Protein AF-A0A661ID70-F1 (afdb_monomer)

Mean predicted aligned error: 3.21 Å

Secondary structure (DSSP, 8-state):
----EEEETTTTEEEEE-S-HHHHHHHHHHHHHHHHHHHHHHHHHH-

Radius of gyration: 11.81 Å; Cα contacts (8 Å, |Δi|>4): 34; chains: 1; bounding box: 21×23×32 Å

pLDDT: mean 93.48, std 7.27, range [55.59, 98.06]

Structure (mmCIF, N/CA/C/O backbone):
data_AF-A0A661ID70-F1
#
_entry.id   AF-A0A661ID70-F1
#
loop_
_atom_site.group_PDB
_atom_site.id
_atom_site.type_symbol
_atom_site.label_atom_id
_atom_site.label_alt_id
_atom_site.label_comp_id
_atom_site.label_asym_id
_atom_site.label_entity_id
_atom_site.label_seq_id
_atom_site.pdbx_PDB_ins_code
_atom_site.Cartn_x
_atom_site.Cartn_y
_atom_site.Cartn_z
_atom_site.occupancy
_atom_site.B_iso_or_equiv
_atom_site.auth_seq_id
_atom_site.auth_comp_id
_atom_site.auth_asym_id
_atom_site.auth_atom_id
_atom_site.pdbx_PDB_model_num
ATOM 1 N N . MET A 1 1 ? 2.731 -13.586 14.688 1.00 55.59 1 MET A N 1
ATOM 2 C CA . MET A 1 1 ? 1.945 -13.160 13.511 1.00 55.59 1 MET A CA 1
ATOM 3 C C . MET A 1 1 ? 2.566 -11.889 12.964 1.00 55.59 1 MET A C 1
ATOM 5 O O . MET A 1 1 ? 2.636 -10.911 13.695 1.00 55.59 1 MET A O 1
ATOM 9 N N . THR A 1 2 ? 3.066 -11.924 11.733 1.00 69.81 2 THR A N 1
ATOM 10 C CA . THR A 1 2 ? 3.618 -10.760 11.026 1.00 69.81 2 THR A CA 1
ATOM 11 C C . THR A 1 2 ? 2.461 -9.933 10.467 1.00 69.81 2 THR A C 1
ATOM 13 O O . THR A 1 2 ? 1.558 -10.494 9.849 1.00 69.81 2 THR A O 1
ATOM 16 N N . ALA A 1 3 ? 2.450 -8.621 10.698 1.00 82.31 3 ALA A N 1
ATOM 17 C CA . ALA A 1 3 ? 1.455 -7.740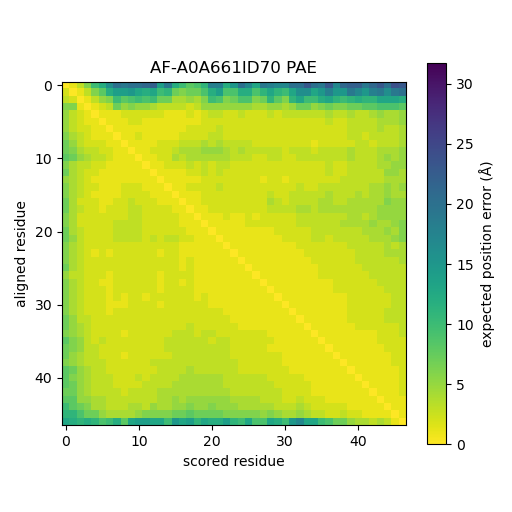 10.099 1.00 82.31 3 ALA A CA 1
ATOM 18 C C . ALA A 1 3 ? 1.794 -7.530 8.613 1.00 82.31 3 ALA A C 1
ATOM 20 O O . ALA A 1 3 ? 2.927 -7.185 8.285 1.00 82.31 3 ALA A O 1
ATOM 21 N N . LEU A 1 4 ? 0.831 -7.777 7.724 1.00 88.19 4 LEU A N 1
ATOM 22 C CA . LEU A 1 4 ? 1.019 -7.746 6.271 1.00 88.19 4 LEU A CA 1
ATOM 23 C C . LEU A 1 4 ? -0.116 -6.956 5.606 1.00 88.19 4 LEU A C 1
ATOM 25 O O . LEU A 1 4 ? -1.283 -7.077 5.990 1.00 88.19 4 LEU A O 1
ATOM 29 N N . LEU A 1 5 ? 0.242 -6.171 4.593 1.00 94.38 5 LEU A N 1
ATOM 30 C CA . LEU A 1 5 ? -0.665 -5.452 3.703 1.00 94.38 5 LEU A CA 1
ATOM 31 C C . LEU A 1 5 ? -0.215 -5.717 2.263 1.00 94.38 5 LEU A C 1
ATOM 33 O O . LEU A 1 5 ? 0.954 -5.519 1.939 1.00 94.38 5 LEU A O 1
ATOM 37 N N . LYS A 1 6 ? -1.143 -6.143 1.407 1.00 95.62 6 LYS A N 1
ATOM 38 C CA . LYS A 1 6 ? -0.936 -6.291 -0.036 1.00 95.62 6 LYS A CA 1
ATOM 39 C C . LYS A 1 6 ? -1.903 -5.376 -0.774 1.00 95.62 6 LYS A C 1
ATOM 41 O O . LYS A 1 6 ? -3.112 -5.444 -0.540 1.00 95.62 6 LYS A O 1
ATOM 46 N N . VAL A 1 7 ? -1.366 -4.551 -1.665 1.00 95.81 7 VAL A N 1
ATOM 47 C CA . VAL A 1 7 ? -2.116 -3.563 -2.449 1.00 95.81 7 VAL A CA 1
ATOM 48 C C . VAL A 1 7 ? -1.759 -3.731 -3.923 1.00 95.81 7 VAL A C 1
ATOM 50 O O . VAL A 1 7 ? -0.590 -3.912 -4.256 1.00 95.81 7 VAL A O 1
ATOM 53 N N . GLU A 1 8 ? -2.761 -3.689 -4.794 1.00 94.62 8 GLU A N 1
ATOM 54 C CA . GLU A 1 8 ? -2.573 -3.508 -6.234 1.00 94.62 8 GLU A CA 1
ATOM 55 C C . GLU A 1 8 ? -2.132 -2.063 -6.483 1.00 94.62 8 GLU A C 1
ATOM 57 O O . GLU A 1 8 ? -2.874 -1.121 -6.206 1.00 94.62 8 GLU A O 1
ATOM 62 N N . LEU A 1 9 ? -0.901 -1.877 -6.964 1.00 93.00 9 LEU A N 1
ATOM 63 C CA . LEU A 1 9 ? -0.294 -0.549 -7.045 1.00 93.00 9 LEU A CA 1
ATOM 64 C C . LEU A 1 9 ? -1.020 0.373 -8.034 1.00 93.00 9 LEU A C 1
ATOM 66 O O . LEU A 1 9 ? -1.128 1.556 -7.753 1.00 93.00 9 LEU A O 1
ATOM 70 N N . GLU A 1 10 ? -1.550 -0.145 -9.144 1.00 90.81 10 GLU A N 1
ATOM 71 C CA . GLU A 1 10 ? -2.191 0.649 -10.207 1.00 90.81 10 GLU A CA 1
ATOM 72 C C . GLU A 1 10 ? -3.457 1.381 -9.730 1.00 90.81 10 GLU A C 1
ATOM 74 O O . GLU A 1 10 ? -3.632 2.574 -9.967 1.00 90.81 10 GLU A O 1
ATOM 79 N N . ASN A 1 11 ? -4.32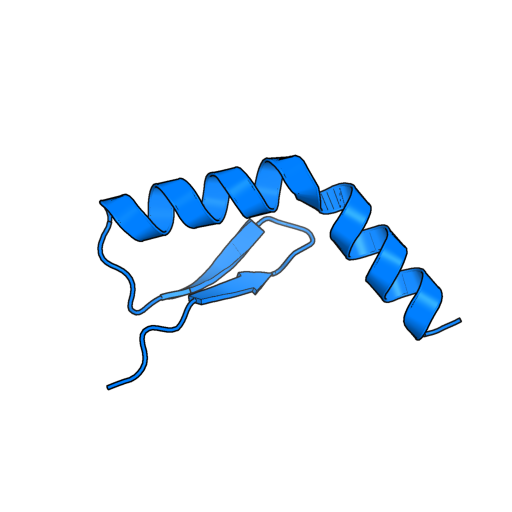6 0.676 -9.007 1.00 93.31 11 ASN A N 1
ATOM 80 C CA . ASN A 1 11 ? -5.645 1.164 -8.597 1.00 93.31 11 ASN A CA 1
ATOM 81 C C . ASN A 1 11 ? -5.765 1.379 -7.072 1.00 93.31 11 ASN A C 1
ATOM 83 O O . ASN A 1 11 ? -6.832 1.748 -6.583 1.00 93.31 11 ASN A O 1
ATOM 87 N N . LEU A 1 12 ? -4.681 1.147 -6.318 1.00 93.44 12 LEU A N 1
ATOM 88 C CA . LEU A 1 12 ? -4.613 1.196 -4.852 1.00 93.44 12 LEU A CA 1
ATOM 89 C C . LEU A 1 12 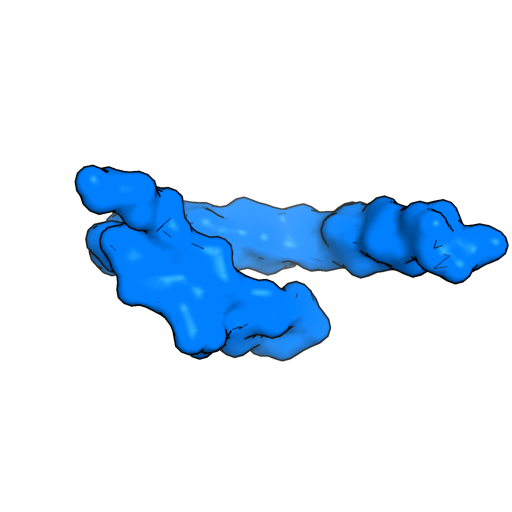? -5.615 0.268 -4.142 1.00 93.44 12 LEU A C 1
ATOM 91 O O . LEU A 1 12 ? -5.977 0.490 -2.982 1.00 93.44 12 LEU A O 1
ATOM 95 N N . LYS A 1 13 ? -6.061 -0.797 -4.812 1.00 95.88 13 LYS A N 1
ATOM 96 C CA . LYS A 1 13 ? -6.992 -1.768 -4.244 1.00 95.88 13 LYS A CA 1
ATOM 97 C C . LYS A 1 13 ? -6.275 -2.651 -3.230 1.00 95.88 13 LYS A C 1
ATOM 99 O O . LYS A 1 13 ? -5.278 -3.307 -3.524 1.00 95.88 13 LYS A O 1
ATOM 104 N N . VAL A 1 14 ? -6.820 -2.711 -2.020 1.00 96.31 14 VAL A N 1
ATOM 105 C CA . VAL A 1 14 ? -6.336 -3.615 -0.973 1.00 96.31 14 VAL A CA 1
ATOM 106 C C . VAL A 1 14 ? -6.741 -5.049 -1.317 1.00 96.31 14 VAL A C 1
ATOM 108 O O . VAL A 1 14 ? -7.926 -5.358 -1.405 1.00 96.31 14 VAL A O 1
ATOM 111 N N . VAL A 1 15 ? -5.753 -5.929 -1.480 1.00 97.00 15 VAL A N 1
ATOM 112 C CA . VAL A 1 15 ? -5.947 -7.364 -1.754 1.00 97.00 15 VAL A CA 1
ATOM 113 C C . VAL A 1 15 ? -5.906 -8.177 -0.463 1.00 97.00 15 VAL A C 1
ATOM 115 O O . VAL A 1 15 ? -6.614 -9.169 -0.320 1.00 97.00 15 VAL A O 1
ATOM 118 N N . GLN A 1 16 ? -5.079 -7.759 0.495 1.00 96.12 16 GLN A N 1
ATOM 119 C CA . GLN A 1 16 ? -4.936 -8.429 1.784 1.00 96.12 16 GLN A CA 1
ATOM 120 C C . GLN A 1 16 ? -4.565 -7.412 2.853 1.00 96.12 16 GLN A C 1
ATOM 122 O O . GLN A 1 16 ? -3.667 -6.604 2.637 1.00 96.12 16 GLN A O 1
ATOM 127 N N . ASN A 1 17 ? -5.221 -7.462 4.011 1.00 95.44 17 ASN A N 1
ATOM 128 C CA . ASN A 1 17 ? -4.939 -6.556 5.117 1.00 95.44 17 ASN A CA 1
ATOM 129 C C . ASN A 1 17 ? -5.039 -7.267 6.469 1.00 95.44 17 ASN A C 1
ATOM 131 O O . ASN A 1 17 ? -6.106 -7.753 6.834 1.00 95.44 17 ASN A O 1
ATOM 135 N N . TYR A 1 18 ? -3.949 -7.228 7.235 1.00 95.06 18 TYR A N 1
ATOM 136 C CA . TYR A 1 18 ? -3.917 -7.602 8.653 1.00 95.06 18 TYR A CA 1
ATOM 137 C C . TYR A 1 18 ? -3.563 -6.419 9.569 1.00 95.06 18 TYR A C 1
ATOM 139 O O . TYR A 1 18 ? -3.284 -6.611 10.753 1.00 95.06 18 TYR A O 1
ATOM 147 N N . LEU A 1 19 ? -3.547 -5.192 9.036 1.00 94.19 19 LEU A N 1
ATOM 148 C CA . LEU A 1 19 ? -3.290 -3.975 9.798 1.00 94.19 19 LEU A CA 1
ATOM 149 C C . LEU A 1 19 ? -4.548 -3.498 10.524 1.00 94.19 19 LEU A C 1
ATOM 151 O O . LEU A 1 19 ? -5.676 -3.650 10.041 1.00 94.19 19 LEU A O 1
ATOM 155 N N . LYS A 1 20 ? -4.340 -2.827 11.661 1.00 95.06 20 LYS A N 1
ATOM 156 C CA . L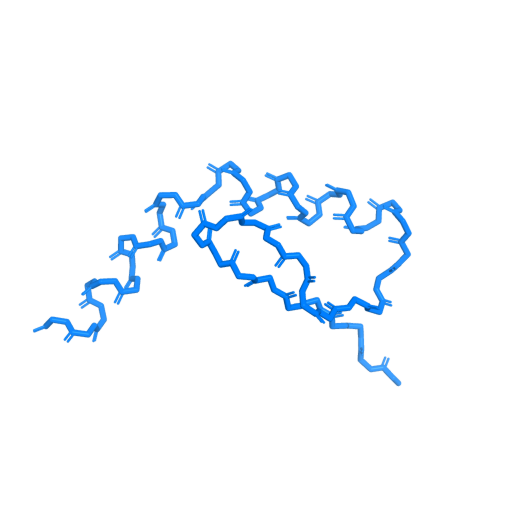YS A 1 20 ? -5.400 -2.058 12.316 1.00 95.06 20 LYS A CA 1
ATOM 157 C C . LYS A 1 20 ? -5.817 -0.884 11.416 1.00 95.06 20 LYS A C 1
ATOM 159 O O . LYS A 1 20 ? -4.985 -0.375 10.665 1.00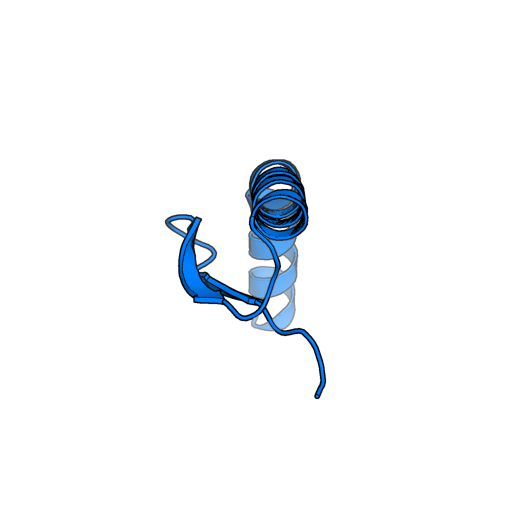 95.06 20 LYS A O 1
ATOM 164 N N . PRO A 1 21 ? -7.058 -0.374 11.527 1.00 94.88 21 PRO A N 1
ATOM 165 C CA . PRO A 1 21 ? -7.557 0.688 10.646 1.00 94.88 21 PRO A CA 1
ATOM 166 C C . PRO A 1 21 ? -6.675 1.945 10.584 1.00 94.88 21 PRO A C 1
ATOM 168 O O . PRO A 1 21 ? -6.502 2.524 9.514 1.00 94.88 21 PRO A O 1
ATOM 171 N N . LYS A 1 22 ? -6.083 2.350 11.718 1.00 95.38 22 LYS A N 1
ATOM 172 C CA . LYS A 1 22 ? -5.165 3.499 11.785 1.00 95.38 22 LYS A CA 1
ATOM 173 C C . LYS A 1 22 ? -3.915 3.276 10.926 1.00 95.38 22 LYS A C 1
ATOM 175 O O . LYS A 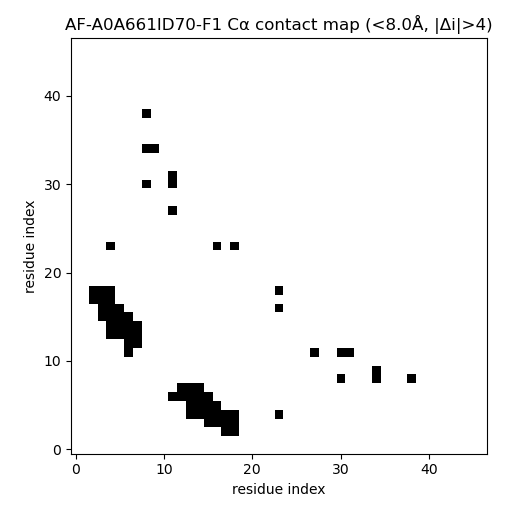1 22 ? -3.534 4.164 10.168 1.00 95.38 22 LYS A O 1
ATOM 180 N N . ASP A 1 23 ? -3.325 2.091 11.027 1.00 95.31 23 ASP A N 1
ATOM 181 C CA . ASP A 1 23 ? -2.095 1.733 10.322 1.00 95.31 23 ASP A CA 1
ATOM 182 C C . ASP A 1 23 ? -2.369 1.512 8.830 1.00 95.31 23 ASP A C 1
ATOM 184 O O . ASP A 1 23 ? -1.592 1.960 7.992 1.00 95.31 23 ASP A O 1
ATOM 188 N N . LEU A 1 24 ? -3.517 0.914 8.484 1.00 95.38 24 LEU A N 1
ATOM 189 C CA . LEU A 1 24 ? -3.965 0.786 7.095 1.00 95.38 24 LEU A CA 1
ATOM 190 C C . LEU A 1 24 ? -4.116 2.158 6.427 1.00 95.38 24 LEU A C 1
ATOM 192 O O . LEU A 1 24 ? -3.650 2.348 5.306 1.00 95.38 24 LEU A O 1
ATOM 196 N N . LYS A 1 25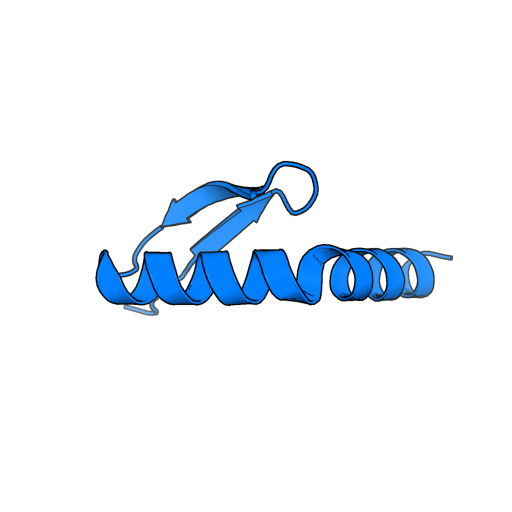 ? -4.746 3.122 7.111 1.00 95.88 25 LYS A N 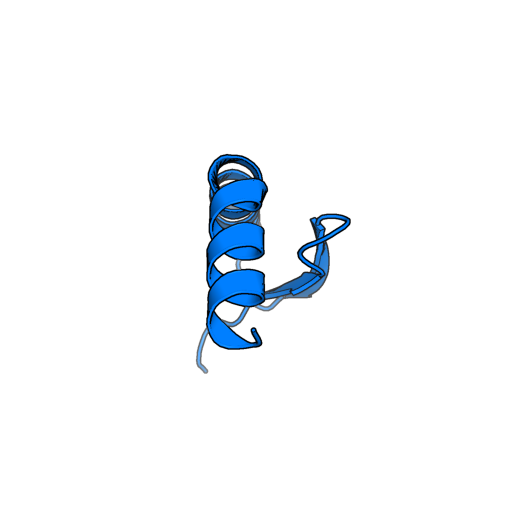1
ATOM 197 C CA . LYS A 1 25 ? -4.933 4.477 6.577 1.00 95.88 25 LYS A CA 1
ATOM 198 C C . LYS A 1 25 ? -3.592 5.155 6.296 1.00 95.88 25 LYS A C 1
ATOM 200 O O . LYS A 1 25 ? -3.428 5.746 5.233 1.00 95.88 25 LYS A O 1
ATOM 205 N N . LEU A 1 26 ? -2.643 5.040 7.227 1.00 96.50 26 LEU A N 1
ATOM 206 C CA . LEU A 1 26 ? -1.296 5.580 7.054 1.00 96.50 26 LEU A CA 1
ATOM 207 C C . LEU A 1 26 ? -0.560 4.895 5.894 1.00 96.50 26 LEU A C 1
ATOM 209 O O . LEU A 1 26 ? 0.005 5.574 5.043 1.00 96.50 26 LEU A O 1
ATOM 213 N N . ALA A 1 27 ? -0.609 3.564 5.823 1.00 95.88 27 ALA A N 1
ATOM 214 C CA . ALA A 1 27 ? 0.044 2.806 4.762 1.00 95.88 27 ALA A CA 1
ATOM 215 C C . ALA A 1 27 ? -0.509 3.168 3.375 1.00 95.88 27 ALA A C 1
ATOM 217 O O . ALA A 1 27 ? 0.265 3.420 2.457 1.00 95.88 27 ALA A O 1
ATOM 218 N N . LEU A 1 28 ? -1.833 3.272 3.225 1.00 96.38 28 LEU A N 1
ATOM 219 C CA . LEU A 1 28 ? -2.454 3.688 1.963 1.00 96.38 28 LEU A CA 1
ATOM 220 C C . LEU A 1 28 ? -2.075 5.118 1.568 1.00 96.38 28 LEU A C 1
ATOM 222 O O . LEU A 1 28 ? -1.893 5.387 0.383 1.00 96.38 28 LEU A O 1
ATOM 226 N N . GLN A 1 29 ? -1.927 6.022 2.539 1.00 97.62 29 GLN A N 1
ATOM 227 C CA . GLN A 1 29 ? -1.463 7.380 2.274 1.00 97.62 29 GLN A CA 1
ATOM 228 C C . GLN A 1 29 ? -0.021 7.382 1.745 1.00 97.62 29 GLN A C 1
ATOM 230 O O . GLN A 1 29 ? 0.232 7.976 0.701 1.00 97.62 29 GLN A O 1
ATOM 235 N N . ILE A 1 30 ? 0.886 6.642 2.392 1.00 97.06 30 ILE A N 1
ATOM 236 C CA . ILE A 1 30 ? 2.281 6.500 1.945 1.00 97.06 30 ILE A CA 1
ATOM 237 C C . ILE A 1 30 ? 2.338 5.906 0.534 1.00 97.06 30 ILE A C 1
ATOM 239 O O . ILE A 1 30 ? 3.066 6.416 -0.318 1.00 97.06 30 ILE A O 1
ATOM 243 N N . ILE A 1 31 ? 1.559 4.849 0.271 1.00 96.19 31 ILE A N 1
ATOM 244 C CA . ILE A 1 31 ? 1.525 4.204 -1.047 1.00 96.19 31 ILE A CA 1
ATOM 245 C C . ILE A 1 31 ? 1.033 5.183 -2.109 1.00 96.19 31 ILE A C 1
ATOM 247 O O . ILE A 1 31 ? 1.641 5.276 -3.169 1.00 96.19 31 ILE A O 1
ATOM 251 N N . LYS A 1 32 ? -0.020 5.950 -1.818 1.00 96.88 32 LYS A N 1
ATOM 252 C CA . LYS A 1 32 ? -0.560 6.946 -2.744 1.00 96.88 32 LYS A CA 1
ATOM 253 C C . LYS A 1 32 ? 0.440 8.064 -3.045 1.00 96.88 32 LYS A C 1
ATOM 255 O O . LYS A 1 32 ? 0.610 8.428 -4.202 1.00 96.88 32 LYS A O 1
ATOM 260 N N . GLU A 1 33 ? 1.106 8.598 -2.025 1.00 98.06 33 GLU A N 1
ATOM 261 C CA . GLU A 1 33 ? 2.098 9.674 -2.176 1.00 98.06 33 GLU A CA 1
ATOM 262 C C . GLU A 1 33 ? 3.329 9.231 -2.982 1.00 98.06 33 GLU A C 1
ATOM 264 O O . GLU A 1 33 ? 3.949 10.046 -3.660 1.00 98.06 33 GLU A O 1
ATOM 269 N N . ASN A 1 34 ? 3.660 7.935 -2.954 1.00 97.88 34 ASN A N 1
ATOM 270 C CA . ASN A 1 34 ? 4.845 7.374 -3.608 1.00 97.88 34 ASN A CA 1
ATOM 271 C C . ASN A 1 34 ? 4.526 6.504 -4.834 1.00 97.88 34 ASN A C 1
ATOM 273 O O . ASN A 1 34 ? 5.443 5.910 -5.404 1.00 97.88 34 ASN A O 1
ATOM 277 N N . GLN A 1 35 ? 3.260 6.439 -5.262 1.00 96.00 35 GLN A N 1
ATOM 278 C CA . GLN A 1 35 ? 2.773 5.496 -6.276 1.00 96.00 35 GLN A CA 1
ATOM 279 C C . GLN A 1 35 ? 3.617 5.546 -7.556 1.00 96.00 35 GLN A C 1
ATOM 281 O O . GLN A 1 35 ? 4.138 4.523 -7.990 1.00 96.00 35 GLN A O 1
ATOM 286 N N . ASN A 1 36 ? 3.844 6.748 -8.094 1.00 96.00 36 ASN A N 1
ATOM 287 C CA . ASN A 1 36 ? 4.642 6.949 -9.308 1.00 96.00 36 ASN A CA 1
ATOM 288 C C . ASN A 1 36 ? 6.094 6.483 -9.149 1.00 96.00 36 ASN A C 1
ATOM 290 O O . ASN A 1 36 ? 6.672 5.940 -10.085 1.00 96.00 36 ASN A O 1
ATOM 294 N N . ASN A 1 37 ? 6.696 6.694 -7.975 1.00 97.62 37 ASN A N 1
ATOM 295 C CA . ASN A 1 37 ? 8.072 6.275 -7.727 1.00 97.62 37 ASN A CA 1
ATOM 296 C C . ASN A 1 37 ? 8.177 4.747 -7.647 1.00 97.62 37 ASN A C 1
ATOM 298 O O . ASN A 1 37 ? 9.126 4.174 -8.171 1.00 97.62 37 ASN A O 1
ATOM 302 N N . PHE A 1 38 ? 7.191 4.085 -7.038 1.00 95.50 38 PHE A N 1
ATOM 303 C CA . PHE A 1 38 ? 7.125 2.625 -7.018 1.00 95.50 38 PHE A CA 1
ATOM 304 C C . PHE A 1 38 ? 6.940 2.043 -8.416 1.00 95.50 38 PHE A C 1
ATOM 306 O O . PHE A 1 38 ? 7.663 1.115 -8.765 1.00 95.50 38 PHE A O 1
ATOM 313 N N . THR A 1 39 ? 6.046 2.618 -9.226 1.00 94.75 39 THR A N 1
ATOM 314 C CA . THR A 1 39 ? 5.864 2.205 -10.623 1.00 94.75 39 THR A CA 1
ATOM 315 C C . THR A 1 39 ? 7.157 2.390 -11.414 1.00 94.75 39 THR A C 1
ATOM 317 O O . THR A 1 39 ? 7.615 1.446 -12.039 1.00 94.75 39 THR A O 1
ATOM 320 N N . ARG A 1 40 ? 7.822 3.549 -11.293 1.00 96.50 40 ARG A N 1
ATOM 321 C CA . ARG A 1 40 ? 9.107 3.810 -11.961 1.00 96.50 40 ARG A CA 1
ATOM 322 C C . ARG A 1 40 ? 10.176 2.778 -11.594 1.00 96.50 40 ARG A C 1
ATOM 324 O O . ARG A 1 40 ? 10.822 2.243 -12.482 1.00 96.50 40 ARG A O 1
ATOM 331 N N . ILE A 1 41 ? 10.371 2.505 -10.301 1.00 95.81 41 ILE A N 1
ATOM 332 C CA . ILE A 1 41 ? 11.378 1.533 -9.837 1.00 95.81 41 ILE A CA 1
ATOM 333 C C . ILE A 1 41 ? 11.044 0.123 -10.334 1.00 95.81 41 ILE A C 1
ATOM 335 O O . ILE A 1 41 ? 11.945 -0.632 -10.685 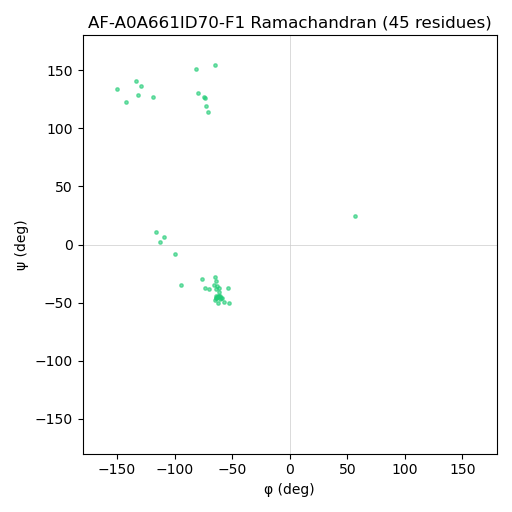1.00 95.81 41 ILE A O 1
ATOM 339 N N . TRP A 1 42 ? 9.759 -0.237 -10.355 1.00 93.56 42 TRP A N 1
ATOM 340 C CA . TRP A 1 42 ? 9.309 -1.516 -10.891 1.00 93.56 42 TRP A CA 1
ATOM 341 C C . TRP A 1 42 ? 9.631 -1.628 -12.381 1.00 93.56 42 TRP A C 1
ATOM 343 O O . TRP A 1 42 ? 10.280 -2.583 -12.792 1.00 93.56 42 TRP A O 1
ATOM 353 N N . ASP A 1 43 ? 9.260 -0.623 -13.170 1.00 94.50 43 ASP A N 1
ATOM 354 C CA . ASP A 1 43 ? 9.534 -0.596 -14.606 1.00 94.50 43 ASP A CA 1
ATOM 355 C C . ASP A 1 43 ? 11.044 -0.624 -14.893 1.00 94.50 43 ASP A C 1
ATOM 357 O O . ASP A 1 43 ? 11.485 -1.340 -15.785 1.00 94.50 43 ASP A O 1
ATOM 361 N N . GLU A 1 44 ? 11.859 0.100 -14.119 1.00 96.88 44 GLU A N 1
ATOM 362 C CA . GLU A 1 44 ? 13.327 0.076 -14.223 1.00 96.88 44 GLU A CA 1
ATOM 363 C C . GLU A 1 44 ? 13.934 -1.291 -13.890 1.00 96.88 44 GLU A C 1
ATOM 365 O O . GLU A 1 44 ? 14.977 -1.637 -14.428 1.00 96.88 44 GLU A O 1
ATOM 370 N N . TRP A 1 45 ? 13.313 -2.066 -13.000 1.00 96.62 45 TRP A N 1
ATOM 371 C CA . TRP A 1 45 ? 13.824 -3.380 -12.609 1.00 96.62 45 TRP A CA 1
ATOM 372 C C . TRP A 1 45 ? 13.576 -4.463 -13.668 1.00 96.62 45 TRP A C 1
ATOM 374 O O . TRP A 1 45 ? 14.331 -5.432 -13.743 1.00 96.62 45 TRP A O 1
ATOM 384 N N . PHE A 1 46 ? 12.499 -4.332 -14.448 1.00 93.75 46 PHE A N 1
ATOM 385 C CA . PHE A 1 46 ? 12.097 -5.323 -15.453 1.00 93.75 46 PHE A CA 1
ATOM 386 C C . PHE A 1 46 ? 12.504 -4.971 -16.894 1.00 93.75 46 PHE A C 1
ATOM 388 O O . PHE A 1 46 ? 12.334 -5.823 -17.769 1.00 93.75 46 PHE A O 1
ATOM 395 N N . ASN A 1 47 ? 13.025 -3.764 -17.140 1.00 85.06 47 ASN A N 1
ATOM 396 C CA . ASN A 1 47 ? 13.615 -3.347 -18.421 1.00 85.06 47 ASN A CA 1
ATOM 397 C C . ASN A 1 47 ? 15.120 -3.635 -18.475 1.00 85.06 47 ASN A C 1
ATOM 399 O O . ASN A 1 47 ? 15.599 -3.969 -19.582 1.00 85.06 47 ASN A O 1
#

Foldseek 3Di:
DDFDWDADLPVRHTPDGPDDPVVVVVVSVVSVVCSVVVVVVVVVVVD

Solvent-accessible surface area (backbone atoms only — not comparable to full-atom values): 2962 Å² total; per-residue (Å²): 134,84,79,48,77,41,63,44,76,92,78,66,45,76,79,42,78,63,56,57,71,71,56,44,54,51,51,52,49,54,48,62,79,40,39,70,61,54,52,50,54,51,54,64,72,77,106

Sequence (47 aa):
MTALLKVELENLKVVQNYLKPKDLKLALQIIKENQNNFTRIWDEWFN